Protein AF-A0A9E4E5L2-F1 (afdb_monomer)

Radius of gyration: 19.07 Å; Cα contacts (8 Å, |Δi|>4): 34; chains: 1; bounding box: 37×30×53 Å

Sequence (115 aa):
MALHLVWLLGLSIPFFFFLSYLFERNKPIEWTLASSAGLLYQGWIVTGFCFLVLTSVLRKYKASKLVVFSFLMPVSGVLFSNLFLRDTLTASLLVGTGLVAAGIYLVNLQPEKVK

Solvent-accessible surface area (backbone atoms only — not comparable to full-atom values): 6753 Å² total; per-residue (Å²): 111,69,67,58,50,51,47,54,52,63,55,45,52,61,52,51,51,53,48,44,60,72,74,44,74,86,58,83,85,74,87,40,73,66,54,54,52,49,50,47,44,48,50,51,48,53,51,45,48,46,44,54,50,51,57,55,46,56,75,77,41,63,66,71,63,52,56,61,55,56,64,47,49,64,51,51,49,55,54,46,40,45,72,74,69,63,50,82,81,48,70,66,57,54,52,51,44,50,52,50,53,52,51,50,53,59,61,70,64,56,72,80,78,84,124

Structure (mmCIF, N/CA/C/O backbone):
data_AF-A0A9E4E5L2-F1
#
_entry.id   AF-A0A9E4E5L2-F1
#
loop_
_atom_site.group_PDB
_atom_site.id
_atom_site.type_symbol
_atom_site.label_atom_id
_atom_site.label_alt_id
_atom_site.label_comp_id
_atom_site.label_asym_id
_atom_site.label_entity_id
_atom_site.label_seq_id
_atom_site.pdbx_PDB_ins_code
_atom_site.Cartn_x
_atom_site.Cartn_y
_atom_site.Cartn_z
_atom_site.occupancy
_atom_site.B_iso_or_equiv
_atom_site.auth_seq_id
_atom_site.auth_comp_id
_atom_site.auth_asym_id
_atom_site.auth_atom_id
_atom_site.pdbx_PDB_model_num
ATOM 1 N N . MET A 1 1 ? 11.598 -5.614 15.151 1.00 62.03 1 MET A N 1
ATOM 2 C CA . MET A 1 1 ? 10.925 -5.155 13.912 1.00 62.03 1 MET A CA 1
ATOM 3 C C . MET A 1 1 ? 11.852 -5.194 12.698 1.00 62.03 1 MET A C 1
ATOM 5 O O . MET A 1 1 ? 11.498 -5.862 11.740 1.00 62.03 1 MET A O 1
ATOM 9 N N . ALA A 1 2 ? 13.054 -4.602 12.755 1.00 62.78 2 ALA A N 1
ATOM 10 C CA . ALA A 1 2 ? 14.053 -4.711 11.677 1.00 62.78 2 ALA A CA 1
ATOM 11 C C . ALA A 1 2 ? 14.419 -6.170 11.326 1.00 62.78 2 ALA A C 1
ATOM 13 O O . ALA A 1 2 ? 14.447 -6.526 10.157 1.00 62.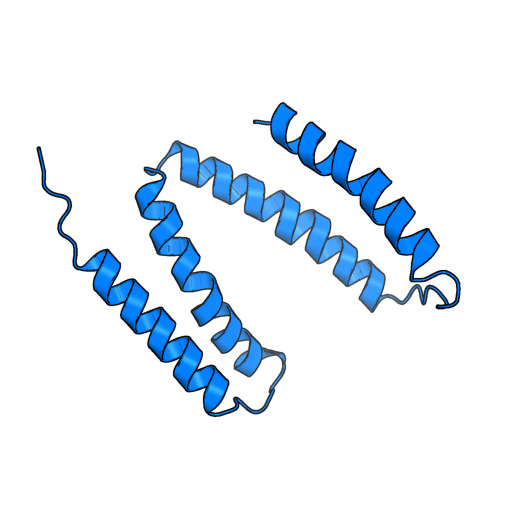78 2 ALA A O 1
ATOM 14 N N . LEU A 1 3 ? 14.573 -7.042 12.331 1.00 73.56 3 LEU A N 1
ATOM 15 C CA . LEU A 1 3 ? 14.887 -8.462 12.119 1.00 73.56 3 LEU A CA 1
ATOM 16 C C . LEU A 1 3 ? 13.804 -9.224 11.327 1.00 73.56 3 LEU A C 1
ATOM 18 O O . LEU A 1 3 ? 14.129 -10.083 10.521 1.00 73.56 3 LEU A O 1
ATOM 22 N N . HIS A 1 4 ? 12.523 -8.881 11.508 1.00 68.94 4 HIS A N 1
ATOM 23 C CA . HIS A 1 4 ? 11.420 -9.497 10.758 1.00 68.94 4 HIS A CA 1
ATOM 24 C C . HIS A 1 4 ? 11.418 -9.069 9.285 1.00 68.94 4 HIS A C 1
ATOM 26 O O . HIS A 1 4 ? 11.145 -9.891 8.418 1.00 68.94 4 HIS A O 1
ATOM 32 N N . LEU A 1 5 ? 11.757 -7.806 8.993 1.00 72.50 5 LEU A N 1
ATOM 33 C CA . LEU A 1 5 ? 11.882 -7.317 7.615 1.00 72.50 5 LEU A CA 1
ATOM 34 C C 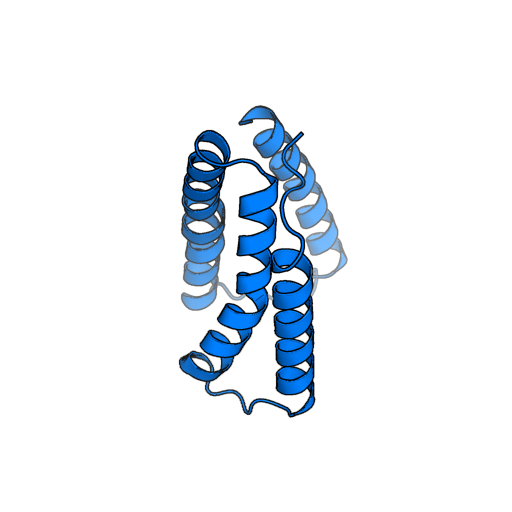. LEU A 1 5 ? 13.069 -7.936 6.899 1.00 72.50 5 LEU A C 1
ATOM 36 O O . LEU A 1 5 ? 12.933 -8.366 5.760 1.00 72.50 5 LEU A O 1
ATOM 40 N N . VAL A 1 6 ? 14.216 -7.990 7.577 1.00 79.19 6 VAL A N 1
ATOM 41 C CA . VAL A 1 6 ? 15.417 -8.636 7.044 1.00 79.19 6 VAL A CA 1
ATOM 42 C C . VAL A 1 6 ? 15.120 -10.098 6.736 1.00 79.19 6 VAL A C 1
ATOM 44 O O . VAL A 1 6 ? 15.553 -10.593 5.702 1.00 79.19 6 VAL A O 1
ATOM 47 N N . TRP A 1 7 ? 14.318 -10.765 7.572 1.00 77.88 7 TRP A N 1
ATOM 48 C CA . TRP A 1 7 ? 13.954 -12.148 7.311 1.00 77.88 7 TRP A CA 1
ATOM 49 C C . TRP A 1 7 ? 12.973 -12.294 6.130 1.00 77.88 7 TRP A C 1
ATOM 51 O O . TRP A 1 7 ? 13.215 -13.063 5.206 1.00 77.88 7 TRP A O 1
ATOM 61 N N . LEU A 1 8 ? 11.905 -11.493 6.086 1.00 80.06 8 LEU A N 1
ATOM 62 C CA . LEU A 1 8 ? 10.945 -11.495 4.973 1.00 80.06 8 LEU A CA 1
ATOM 63 C C . LEU A 1 8 ? 11.608 -11.183 3.626 1.00 80.06 8 LEU A C 1
ATOM 65 O O . LEU A 1 8 ? 11.390 -11.903 2.654 1.00 80.06 8 LEU A O 1
ATOM 69 N N . LEU A 1 9 ? 12.440 -10.142 3.568 1.00 79.44 9 LEU A N 1
ATOM 70 C CA . LEU A 1 9 ? 13.144 -9.736 2.350 1.00 79.44 9 LEU A CA 1
ATOM 71 C C . LEU A 1 9 ? 14.244 -10.738 1.985 1.00 79.44 9 LEU A C 1
ATOM 73 O O . LEU A 1 9 ? 14.364 -11.120 0.824 1.00 79.44 9 LEU A O 1
ATOM 77 N N . GLY A 1 10 ? 15.000 -11.208 2.980 1.00 82.81 10 GLY A N 1
ATOM 78 C CA . GLY A 1 10 ? 16.092 -12.159 2.793 1.00 82.81 10 GLY A CA 1
ATOM 79 C C . GLY A 1 10 ? 15.634 -13.519 2.269 1.00 82.81 10 GLY A C 1
ATOM 80 O O . GLY A 1 10 ? 16.352 -14.123 1.483 1.00 82.81 10 GLY A O 1
ATOM 81 N N . LEU A 1 11 ? 14.436 -13.982 2.646 1.00 84.19 11 LEU A N 1
ATOM 82 C CA . LEU A 1 11 ? 13.851 -15.225 2.127 1.00 84.19 11 LEU A CA 1
ATOM 83 C C . LEU A 1 11 ? 13.148 -15.001 0.777 1.00 84.19 11 LEU A C 1
ATOM 85 O O . LEU A 1 11 ? 13.248 -15.834 -0.123 1.00 84.19 11 LEU A O 1
ATOM 89 N N . SER A 1 12 ? 12.487 -13.853 0.598 1.00 82.19 12 SER A N 1
ATOM 90 C CA . SER A 1 12 ? 11.746 -13.553 -0.633 1.00 82.19 12 SER A CA 1
ATOM 91 C C . SER A 1 12 ? 12.659 -13.358 -1.845 1.00 82.19 12 SER A C 1
ATOM 93 O O . SER A 1 12 ? 12.322 -13.837 -2.920 1.00 82.19 12 SER A O 1
ATOM 95 N N . ILE A 1 13 ? 13.815 -12.699 -1.698 1.00 85.94 13 ILE A N 1
ATOM 96 C CA . ILE A 1 13 ? 14.746 -12.435 -2.814 1.00 85.94 13 ILE A CA 1
ATOM 97 C C . ILE A 1 13 ? 15.223 -13.722 -3.516 1.00 85.94 13 ILE A C 1
ATOM 99 O O . ILE A 1 13 ? 15.034 -13.821 -4.729 1.00 85.94 13 ILE A O 1
ATOM 103 N N . PRO A 1 14 ? 15.804 -14.725 -2.827 1.00 86.38 14 PRO A N 1
ATOM 104 C CA . PRO A 1 14 ? 16.248 -15.954 -3.482 1.00 86.38 14 PRO A CA 1
ATOM 105 C C . PRO A 1 14 ? 15.073 -16.755 -4.049 1.00 86.38 14 PRO A C 1
ATOM 107 O O . PRO A 1 14 ? 15.203 -17.360 -5.112 1.00 86.38 14 PRO A O 1
ATOM 110 N N . PHE A 1 15 ? 13.911 -16.714 -3.391 1.00 87.44 15 PHE A N 1
ATOM 111 C CA . PHE A 1 15 ? 12.710 -17.390 -3.871 1.00 87.44 15 PHE A CA 1
ATOM 112 C C . PHE A 1 15 ? 12.172 -16.767 -5.169 1.00 87.44 15 PHE A C 1
ATOM 114 O O . PHE A 1 15 ? 11.917 -17.483 -6.135 1.00 87.44 15 PHE A O 1
ATOM 121 N N . PHE A 1 16 ? 12.067 -15.436 -5.233 1.00 85.00 16 PHE A N 1
ATOM 122 C CA . PHE A 1 16 ? 11.668 -14.712 -6.443 1.00 85.00 16 PHE A CA 1
ATOM 123 C C . PHE A 1 16 ? 12.697 -14.850 -7.563 1.00 85.00 16 PHE A C 1
ATOM 125 O O . PHE A 1 16 ? 12.308 -15.006 -8.717 1.00 85.00 16 PHE A O 1
ATOM 132 N N . PHE A 1 17 ? 13.993 -14.847 -7.242 1.00 85.00 17 PHE A N 1
ATOM 133 C CA . PHE A 1 17 ? 15.048 -15.070 -8.229 1.00 85.00 17 PHE A CA 1
ATOM 134 C C . PHE A 1 17 ? 14.945 -16.469 -8.851 1.00 85.00 17 PHE A C 1
ATOM 136 O O . PHE A 1 17 ? 15.005 -16.614 -10.071 1.00 85.00 17 PHE A O 1
ATOM 143 N N . PHE A 1 18 ? 14.710 -17.496 -8.030 1.00 88.19 18 PHE A N 1
ATOM 144 C CA . PHE A 1 18 ? 14.510 -18.866 -8.500 1.00 88.19 18 PHE A CA 1
ATOM 145 C C . PHE A 1 18 ? 13.240 -19.014 -9.354 1.00 88.19 18 PHE A C 1
ATOM 147 O O . PHE A 1 18 ? 13.275 -19.637 -10.415 1.00 88.19 18 PHE A O 1
ATOM 154 N N . LEU A 1 19 ? 12.127 -18.400 -8.936 1.00 85.06 19 LEU A N 1
ATOM 155 C CA . LEU A 1 19 ? 10.877 -18.406 -9.703 1.00 85.06 19 LEU A CA 1
ATOM 156 C C . LEU A 1 19 ? 11.000 -17.652 -11.031 1.00 85.06 19 LEU A C 1
ATOM 158 O O . LEU A 1 19 ? 10.537 -18.158 -12.051 1.00 85.06 19 LEU A O 1
ATOM 162 N N . SER A 1 20 ? 11.641 -16.480 -11.040 1.00 83.88 20 SER A N 1
ATOM 163 C CA . SER A 1 20 ? 11.895 -15.715 -12.268 1.00 83.88 20 SER A CA 1
ATOM 164 C C . SER A 1 20 ? 12.784 -16.516 -13.224 1.00 83.88 20 SER A C 1
ATOM 166 O O . SER A 1 20 ? 12.470 -16.624 -14.408 1.00 83.88 20 SER A O 1
ATOM 168 N N . TYR A 1 21 ? 13.806 -17.211 -12.710 1.00 81.75 21 TYR A N 1
ATOM 169 C CA . TYR A 1 21 ? 14.638 -18.106 -13.519 1.00 81.75 21 TYR A CA 1
ATOM 170 C C . TYR A 1 21 ? 13.847 -19.260 -14.169 1.00 81.75 21 TYR A C 1
ATOM 172 O O . TYR A 1 21 ? 14.150 -19.657 -15.295 1.00 81.75 21 TYR A O 1
ATOM 180 N N . LEU A 1 22 ? 12.825 -19.791 -13.489 1.00 85.81 22 LEU A N 1
ATOM 181 C CA . LEU A 1 22 ? 11.955 -20.851 -14.015 1.00 85.81 22 LEU A CA 1
ATOM 182 C C . LEU A 1 22 ? 10.907 -20.340 -15.019 1.00 85.81 22 LEU A C 1
ATOM 184 O O . LEU A 1 22 ? 10.673 -21.001 -16.029 1.00 85.81 22 LEU A O 1
ATOM 188 N N . PHE A 1 23 ? 10.271 -19.192 -14.757 1.00 81.31 23 PHE A N 1
ATOM 189 C CA . PHE A 1 23 ? 9.108 -18.707 -15.520 1.00 81.31 23 PHE A CA 1
ATOM 190 C C . PHE A 1 23 ? 9.434 -17.667 -16.600 1.00 81.31 23 PHE A C 1
ATOM 192 O O . PHE A 1 23 ? 8.736 -17.593 -17.611 1.00 81.31 23 PHE A O 1
ATOM 199 N N . GLU A 1 24 ? 10.465 -16.846 -16.409 1.00 75.50 24 GLU A N 1
ATOM 200 C CA . GLU A 1 24 ? 10.754 -15.682 -17.263 1.00 75.50 24 GLU A CA 1
ATOM 201 C C . GLU A 1 24 ? 11.984 -15.874 -18.152 1.00 75.50 24 GLU A C 1
ATOM 203 O O . GLU A 1 24 ? 12.402 -14.947 -18.839 1.00 75.50 24 GLU A O 1
ATOM 208 N N . ARG A 1 25 ? 12.514 -17.102 -18.229 1.00 67.38 25 ARG A N 1
ATOM 209 C CA . ARG A 1 25 ? 13.732 -17.452 -18.980 1.00 67.38 25 ARG A CA 1
ATOM 210 C C . ARG A 1 25 ? 13.751 -16.997 -20.447 1.00 67.38 25 ARG A C 1
ATOM 212 O O . ARG A 1 25 ? 14.829 -16.795 -20.994 1.00 67.38 25 ARG A O 1
ATOM 219 N N . ASN A 1 26 ? 12.580 -16.832 -21.064 1.00 67.00 26 ASN A N 1
ATOM 220 C CA . ASN A 1 26 ? 12.423 -16.465 -22.476 1.00 67.00 26 ASN A CA 1
ATOM 221 C C . ASN A 1 26 ? 11.865 -15.047 -22.700 1.00 67.00 26 ASN A C 1
ATOM 223 O O . ASN A 1 26 ? 11.554 -14.699 -23.838 1.00 67.00 26 ASN A O 1
ATOM 227 N N . LYS A 1 27 ? 11.694 -14.232 -21.650 1.00 73.31 27 LYS A N 1
ATOM 228 C CA . LYS A 1 27 ? 11.191 -12.858 -21.785 1.00 73.31 27 LYS A CA 1
ATOM 229 C C . LYS A 1 27 ? 12.362 -11.868 -21.757 1.00 73.31 27 LYS A C 1
ATOM 231 O O . LYS A 1 27 ? 13.130 -11.888 -20.796 1.00 73.31 27 LYS A O 1
ATOM 236 N N . PRO A 1 28 ? 12.523 -10.998 -22.769 1.00 70.25 28 PRO A N 1
ATOM 237 C CA . PRO A 1 28 ? 13.541 -9.957 -22.719 1.00 70.25 28 PRO A CA 1
ATOM 238 C C . PRO A 1 28 ? 13.222 -8.972 -21.586 1.00 70.25 28 PRO A C 1
ATOM 240 O O . PRO A 1 28 ? 12.095 -8.490 -21.465 1.00 70.25 28 PRO A O 1
ATOM 243 N N . ILE A 1 29 ? 14.217 -8.684 -20.742 1.00 73.12 29 ILE A N 1
ATOM 244 C CA . ILE A 1 29 ? 14.103 -7.657 -19.702 1.00 73.12 29 ILE A CA 1
ATOM 245 C C . ILE A 1 29 ? 14.257 -6.296 -20.384 1.00 73.12 29 ILE A C 1
ATOM 247 O O . ILE A 1 29 ? 15.364 -5.815 -20.626 1.00 73.12 29 ILE A O 1
ATOM 251 N N . GLU A 1 30 ? 13.122 -5.690 -20.713 1.00 76.38 30 GLU A N 1
ATOM 252 C CA . GLU A 1 30 ? 13.025 -4.339 -21.258 1.00 76.38 30 GLU A CA 1
ATOM 253 C C . GLU A 1 30 ? 13.296 -3.319 -20.138 1.00 76.38 30 GLU A C 1
ATOM 255 O O . GLU A 1 30 ? 12.411 -2.952 -19.352 1.00 76.38 30 GLU A O 1
ATOM 260 N N . TRP A 1 31 ? 14.544 -2.858 -20.043 1.00 74.12 31 TRP A N 1
ATOM 261 C CA . TRP A 1 31 ? 14.949 -1.778 -19.140 1.00 74.12 31 TRP A CA 1
ATOM 262 C C . TRP A 1 31 ? 14.445 -0.428 -19.660 1.00 74.12 31 TRP A C 1
ATOM 264 O O . TRP A 1 31 ? 15.205 0.404 -20.149 1.00 74.12 31 TRP A O 1
ATOM 274 N N . THR A 1 32 ? 13.137 -0.208 -19.569 1.00 85.44 32 THR A N 1
ATOM 275 C CA . THR A 1 32 ? 12.537 1.089 -19.888 1.00 85.44 32 THR A CA 1
ATOM 276 C C . THR A 1 32 ? 12.639 2.033 -18.691 1.00 85.44 32 THR A C 1
ATOM 278 O O . THR A 1 32 ? 12.675 1.605 -17.532 1.00 85.44 32 THR A O 1
ATOM 281 N N . LEU A 1 33 ? 12.639 3.341 -18.962 1.00 86.50 33 LEU A N 1
ATOM 282 C CA . LEU A 1 33 ? 12.581 4.368 -17.916 1.00 86.50 33 LEU A CA 1
ATOM 283 C C . LEU A 1 33 ? 11.326 4.218 -17.037 1.00 86.50 33 LEU A C 1
ATOM 285 O O . LEU A 1 33 ? 11.364 4.497 -15.842 1.00 86.50 33 LEU A O 1
ATOM 289 N N . ALA A 1 34 ? 10.223 3.736 -17.615 1.00 86.12 34 ALA A N 1
ATOM 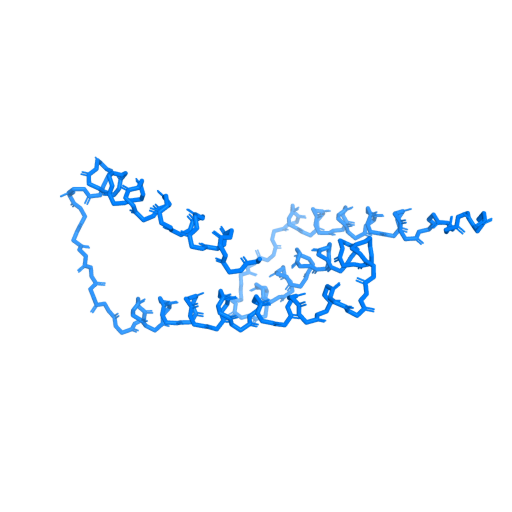290 C CA . ALA A 1 34 ? 8.992 3.460 -16.884 1.00 86.12 34 ALA A CA 1
ATOM 291 C C . ALA A 1 34 ? 9.164 2.290 -15.899 1.00 86.12 34 ALA A C 1
ATOM 293 O O . ALA A 1 34 ? 8.764 2.410 -14.741 1.00 86.12 34 ALA A O 1
ATOM 294 N N . SER A 1 35 ? 9.808 1.192 -16.318 1.00 85.19 35 SER A N 1
ATOM 295 C CA . SER A 1 35 ? 10.081 0.033 -15.455 1.00 85.19 35 SER A CA 1
ATOM 296 C C . SER A 1 35 ? 10.979 0.403 -14.272 1.00 85.19 35 SER A C 1
ATOM 298 O O . SER A 1 35 ? 10.687 0.044 -13.132 1.00 85.19 35 SER A O 1
ATOM 300 N N . SER A 1 36 ? 12.058 1.155 -14.512 1.00 86.50 36 SER A N 1
ATOM 301 C CA . SER A 1 36 ? 12.987 1.567 -13.453 1.00 86.50 36 SER A CA 1
ATOM 302 C C . SER A 1 36 ? 12.359 2.581 -12.492 1.00 86.50 36 SER A C 1
ATOM 304 O O . SER A 1 36 ? 12.486 2.427 -11.276 1.00 86.50 36 SER A O 1
ATOM 306 N N . ALA A 1 37 ? 11.607 3.560 -13.004 1.00 90.00 37 ALA A N 1
ATOM 307 C CA . ALA A 1 37 ? 10.847 4.490 -12.170 1.00 90.00 37 ALA A CA 1
ATOM 308 C C . ALA A 1 37 ? 9.779 3.765 -11.332 1.00 90.00 37 ALA A C 1
ATOM 310 O O . ALA A 1 37 ? 9.627 4.059 -10.146 1.00 90.00 37 ALA A O 1
ATOM 311 N N . GLY A 1 38 ? 9.089 2.777 -11.911 1.00 88.62 38 GLY A N 1
ATOM 312 C CA . GLY A 1 38 ? 8.118 1.940 -11.207 1.00 88.62 38 GLY A CA 1
ATOM 313 C C . GLY A 1 38 ? 8.749 1.121 -10.079 1.00 88.62 38 GLY A C 1
ATOM 314 O O . GLY A 1 38 ? 8.223 1.103 -8.966 1.00 88.62 38 GLY A O 1
ATOM 315 N N . LEU A 1 39 ? 9.914 0.510 -10.322 1.00 89.00 39 LEU A N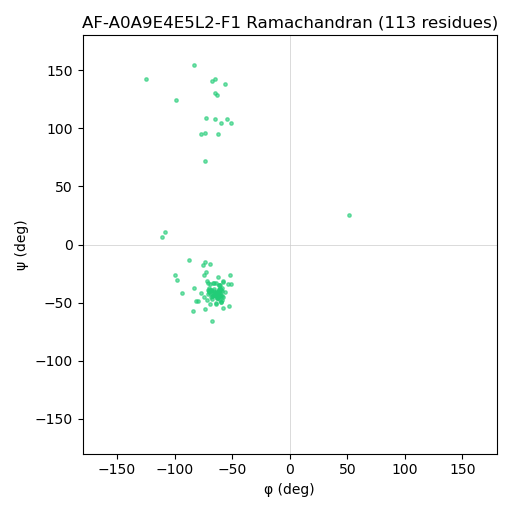 1
ATOM 316 C CA . LEU A 1 39 ? 10.671 -0.217 -9.295 1.00 89.00 39 LEU A CA 1
ATOM 317 C C . LEU A 1 39 ? 11.117 0.703 -8.152 1.00 89.00 39 LEU A C 1
ATOM 319 O O . LEU A 1 39 ? 10.983 0.337 -6.983 1.00 89.00 39 LEU A O 1
ATOM 323 N N . LEU A 1 40 ? 11.598 1.910 -8.467 1.00 90.75 40 LEU A N 1
ATOM 324 C CA . LEU A 1 40 ? 11.974 2.901 -7.455 1.00 90.75 40 LEU A CA 1
ATOM 325 C C . LEU A 1 40 ? 10.766 3.373 -6.641 1.00 90.75 40 LEU A C 1
ATOM 327 O O . LEU A 1 40 ? 10.847 3.444 -5.414 1.00 90.75 40 LEU A O 1
ATOM 331 N N . TYR A 1 41 ? 9.638 3.646 -7.300 1.00 89.44 41 TYR A N 1
ATOM 332 C CA . TYR A 1 41 ? 8.394 4.018 -6.632 1.00 89.44 41 TYR A CA 1
ATOM 333 C C . TYR A 1 41 ? 7.922 2.908 -5.683 1.00 89.44 41 TYR A C 1
ATOM 335 O O . TYR A 1 41 ? 7.685 3.158 -4.500 1.00 89.44 41 TYR A O 1
ATOM 343 N N . GLN A 1 42 ? 7.864 1.663 -6.157 1.00 88.12 42 GLN A N 1
ATOM 344 C CA . GLN A 1 42 ? 7.396 0.526 -5.366 1.00 88.12 42 GLN A CA 1
ATOM 345 C C . GLN A 1 42 ? 8.339 0.191 -4.198 1.00 88.12 42 GLN A C 1
ATOM 347 O O . GLN A 1 42 ? 7.894 -0.073 -3.077 1.00 88.12 42 GLN A O 1
ATOM 352 N N . GLY A 1 43 ? 9.651 0.200 -4.433 1.00 87.88 43 GLY A N 1
ATOM 353 C CA . GLY A 1 43 ? 10.642 -0.128 -3.411 1.00 87.88 43 GLY A CA 1
ATOM 354 C C . GLY A 1 43 ? 10.798 0.982 -2.375 1.00 87.88 43 GLY A C 1
ATOM 355 O O . GLY A 1 43 ? 10.635 0.758 -1.176 1.00 87.88 43 GLY A O 1
ATOM 356 N N . TRP A 1 44 ? 11.093 2.202 -2.819 1.00 87.56 44 TRP A N 1
ATOM 357 C CA . TRP A 1 44 ? 11.462 3.282 -1.907 1.00 87.56 44 TRP A CA 1
ATOM 358 C C . TRP A 1 44 ? 10.245 3.950 -1.268 1.00 87.56 44 TRP A C 1
ATOM 360 O O . TRP A 1 44 ? 10.186 4.126 -0.049 1.00 87.56 44 TRP A O 1
ATOM 370 N N . ILE A 1 45 ? 9.252 4.304 -2.087 1.00 89.38 45 ILE A N 1
ATOM 371 C CA . ILE A 1 45 ? 8.090 5.074 -1.637 1.00 89.38 45 ILE A CA 1
ATOM 372 C C . ILE A 1 45 ? 7.047 4.130 -1.040 1.00 89.38 45 ILE A C 1
ATOM 374 O O . ILE A 1 45 ? 6.689 4.266 0.130 1.00 89.38 45 ILE A O 1
ATOM 378 N N . VAL A 1 46 ? 6.584 3.139 -1.803 1.00 88.81 46 VAL A N 1
ATOM 379 C CA . VAL A 1 46 ? 5.525 2.243 -1.323 1.00 88.81 46 VAL A CA 1
ATOM 380 C C . VAL A 1 46 ? 6.044 1.340 -0.209 1.00 88.81 46 VAL A C 1
ATOM 382 O O . VAL A 1 46 ? 5.445 1.307 0.853 1.00 88.81 46 VAL A O 1
ATOM 385 N N . THR A 1 47 ? 7.167 0.644 -0.376 1.00 85.75 47 THR A N 1
ATOM 386 C CA . THR A 1 47 ? 7.640 -0.283 0.668 1.00 85.75 47 THR A CA 1
ATOM 387 C C . THR A 1 47 ? 8.358 0.452 1.799 1.00 85.75 47 THR A C 1
ATOM 389 O O . THR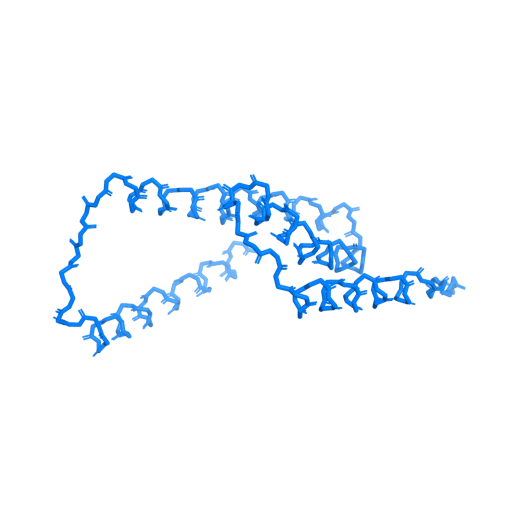 A 1 47 ? 8.027 0.244 2.962 1.00 85.75 47 THR A O 1
ATOM 392 N N . GLY A 1 48 ? 9.306 1.342 1.493 1.00 86.00 48 GLY A N 1
ATOM 393 C CA . GLY A 1 48 ? 10.071 2.075 2.506 1.00 86.00 48 GLY A CA 1
ATOM 394 C C . GLY A 1 48 ? 9.222 3.067 3.307 1.00 86.00 48 GLY A C 1
ATOM 395 O O . GLY A 1 48 ? 9.019 2.895 4.512 1.00 86.00 48 GLY A O 1
ATOM 396 N N . PHE A 1 49 ? 8.710 4.111 2.649 1.00 89.44 49 PHE A N 1
ATOM 397 C CA . PHE A 1 49 ? 7.981 5.184 3.334 1.00 89.44 49 PHE A CA 1
ATOM 398 C C . PHE A 1 49 ? 6.656 4.709 3.945 1.00 89.44 49 PHE A C 1
ATOM 400 O O . PHE A 1 49 ? 6.395 5.015 5.110 1.00 89.44 49 PHE A O 1
ATOM 407 N N . CYS A 1 50 ? 5.845 3.913 3.232 1.00 87.56 50 CYS A N 1
ATOM 408 C CA . CYS A 1 50 ? 4.599 3.391 3.814 1.00 87.56 50 CYS A CA 1
ATOM 409 C C . CYS A 1 50 ? 4.877 2.542 5.056 1.00 87.56 50 CYS A C 1
ATOM 411 O O . CYS A 1 50 ? 4.166 2.670 6.048 1.00 87.56 50 CYS A O 1
ATOM 413 N N . PHE A 1 51 ? 5.938 1.729 5.054 1.00 83.50 51 PHE A N 1
ATOM 414 C CA . PHE A 1 51 ? 6.303 0.950 6.231 1.00 83.50 51 PHE A CA 1
ATOM 415 C C . PHE A 1 51 ? 6.745 1.840 7.401 1.00 83.50 51 PHE A C 1
ATOM 417 O O . PHE A 1 51 ? 6.331 1.612 8.538 1.00 83.50 51 PHE A O 1
ATOM 424 N N . LEU A 1 52 ? 7.533 2.892 7.158 1.00 87.44 52 LEU A N 1
ATOM 425 C CA . LEU A 1 52 ? 7.900 3.860 8.202 1.00 87.44 52 LEU A CA 1
ATOM 426 C C . LEU A 1 52 ? 6.668 4.549 8.804 1.00 87.44 52 LEU A C 1
ATOM 428 O O . LEU A 1 52 ? 6.554 4.664 10.028 1.00 87.44 52 LEU A O 1
ATOM 432 N N . VAL A 1 53 ? 5.716 4.957 7.963 1.00 87.88 53 VAL A N 1
ATOM 433 C CA . VAL A 1 53 ? 4.447 5.539 8.415 1.00 87.88 53 VAL A CA 1
ATOM 434 C C . VAL A 1 53 ? 3.637 4.507 9.193 1.00 87.88 53 VAL A C 1
ATOM 436 O O . VAL A 1 53 ? 3.258 4.769 10.331 1.00 87.88 53 VAL A O 1
ATOM 439 N N . LEU A 1 54 ? 3.432 3.310 8.644 1.00 84.81 54 LEU A N 1
ATOM 440 C CA . LEU A 1 54 ? 2.654 2.241 9.267 1.00 84.81 54 LEU A CA 1
ATOM 441 C C . LEU A 1 54 ? 3.227 1.855 10.630 1.00 84.81 54 LEU A C 1
ATOM 443 O O . LEU A 1 54 ? 2.489 1.755 11.606 1.00 84.81 54 LEU A O 1
ATOM 447 N N . THR A 1 55 ? 4.546 1.696 10.728 1.00 82.62 55 THR A N 1
ATOM 448 C CA . THR A 1 55 ? 5.214 1.403 12.002 1.00 82.62 55 THR A CA 1
ATOM 449 C C . THR A 1 55 ? 5.120 2.554 12.994 1.00 82.62 55 THR A C 1
ATOM 451 O O . THR A 1 55 ? 5.023 2.305 14.194 1.00 82.62 55 THR A O 1
ATOM 454 N N . SER A 1 56 ? 5.109 3.803 12.531 1.00 85.31 56 SER A N 1
ATOM 455 C CA . SER A 1 56 ? 4.894 4.971 13.393 1.00 85.31 56 SER A CA 1
ATOM 456 C C . SER A 1 56 ? 3.455 5.034 13.911 1.00 85.31 56 SER A C 1
ATOM 458 O O . SER A 1 56 ? 3.235 5.323 15.087 1.00 85.31 56 SER A O 1
ATOM 460 N N . VAL A 1 57 ? 2.474 4.709 13.065 1.00 84.38 57 VAL A N 1
ATOM 461 C CA . VAL A 1 57 ? 1.055 4.660 13.442 1.00 84.38 57 VAL A CA 1
ATOM 462 C C . VAL A 1 57 ? 0.785 3.477 14.378 1.00 84.38 57 VAL A C 1
ATOM 464 O O . VAL A 1 57 ? 0.105 3.663 15.382 1.00 84.38 57 VAL A O 1
ATOM 467 N N . LEU A 1 58 ? 1.392 2.307 14.144 1.00 82.94 58 LEU A N 1
ATOM 468 C CA . LEU A 1 58 ? 1.313 1.130 15.029 1.00 82.94 58 LEU A CA 1
ATOM 469 C C . LEU A 1 58 ? 1.811 1.413 16.449 1.00 82.94 58 LEU A C 1
ATOM 471 O O . LEU A 1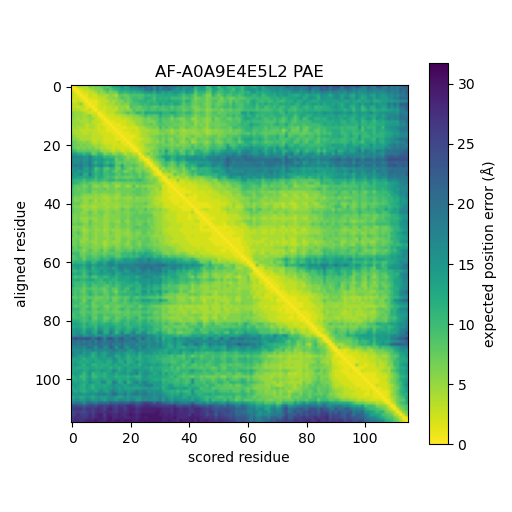 58 ? 1.314 0.820 17.400 1.00 82.94 58 LEU A O 1
ATOM 475 N N . ARG A 1 59 ? 2.784 2.317 16.612 1.00 78.69 59 ARG A N 1
ATOM 476 C CA . ARG A 1 59 ? 3.268 2.721 17.942 1.00 78.69 59 ARG A CA 1
ATOM 477 C C . ARG A 1 59 ? 2.298 3.646 18.677 1.00 78.69 59 ARG A C 1
ATOM 479 O O . ARG A 1 59 ? 2.342 3.693 19.901 1.00 78.69 59 ARG A O 1
ATOM 486 N N . LYS A 1 60 ? 1.464 4.404 17.954 1.00 77.06 60 LYS A N 1
ATOM 487 C CA . LYS A 1 60 ? 0.532 5.392 18.529 1.00 77.06 60 LYS A CA 1
ATOM 488 C C . LYS A 1 60 ? -0.907 4.882 18.656 1.00 77.06 60 LYS A C 1
ATOM 490 O O . LYS A 1 60 ? -1.630 5.360 19.522 1.00 77.06 60 LYS A O 1
ATOM 495 N N . TYR A 1 61 ? -1.328 3.930 17.824 1.00 78.25 61 TYR A N 1
ATOM 496 C CA . TYR A 1 61 ? -2.705 3.438 17.758 1.00 78.25 61 TYR A CA 1
ATOM 497 C C . TYR A 1 61 ? -2.771 1.919 17.937 1.00 78.25 61 TYR A C 1
ATOM 499 O O . TYR A 1 61 ? -1.937 1.183 17.415 1.00 78.25 61 TYR A O 1
ATOM 507 N N . LYS A 1 62 ? -3.808 1.437 18.641 1.00 72.75 62 LYS A N 1
ATOM 508 C CA . LYS A 1 62 ? -4.089 -0.002 18.785 1.00 72.75 62 LYS A CA 1
ATOM 509 C C . LYS A 1 62 ? -4.223 -0.650 17.398 1.00 72.75 62 LYS A C 1
ATOM 511 O O . LYS A 1 62 ? -4.906 -0.102 16.529 1.00 72.75 62 LYS A O 1
ATOM 516 N N . ALA A 1 63 ? -3.654 -1.845 17.220 1.00 72.00 63 ALA A N 1
ATOM 517 C CA . ALA A 1 63 ? -3.673 -2.589 15.954 1.00 72.00 63 ALA A CA 1
ATOM 518 C C . ALA A 1 63 ? -5.086 -2.737 15.347 1.00 72.00 63 ALA A C 1
ATOM 520 O O . ALA A 1 63 ? -5.244 -2.642 14.133 1.00 72.00 63 ALA A O 1
ATOM 521 N N . SER A 1 64 ? -6.130 -2.856 16.177 1.00 71.50 64 SER A N 1
ATOM 522 C CA . SER A 1 64 ? -7.521 -2.943 15.706 1.00 71.50 64 SER A CA 1
ATOM 523 C C . SER A 1 64 ? -7.990 -1.712 14.923 1.00 71.50 64 SER A C 1
ATOM 525 O O . SER A 1 64 ? -8.732 -1.861 13.959 1.00 71.50 64 SER A O 1
ATOM 527 N N . LYS A 1 65 ? -7.546 -0.495 15.274 1.00 69.75 65 LYS A N 1
ATOM 528 C CA . LYS A 1 65 ? -7.912 0.727 14.529 1.00 69.75 65 LYS A CA 1
ATOM 529 C C . LYS A 1 65 ? -7.223 0.794 13.164 1.00 69.75 65 LYS A C 1
ATOM 531 O O . LYS A 1 65 ? -7.789 1.324 12.214 1.00 69.75 65 LYS A O 1
ATOM 536 N N . LEU A 1 66 ? -6.020 0.234 13.064 1.00 74.31 66 LEU A N 1
ATOM 537 C CA . LEU A 1 66 ? -5.253 0.174 11.822 1.00 74.31 66 LEU A CA 1
ATOM 538 C C . LEU A 1 66 ? -5.861 -0.787 10.803 1.00 74.31 66 LEU A C 1
ATOM 540 O O . LEU A 1 66 ? -5.950 -0.438 9.631 1.00 74.31 66 LEU A O 1
ATOM 544 N N . VAL A 1 67 ? -6.343 -1.949 11.253 1.00 73.06 67 VAL A N 1
ATOM 545 C CA . VAL A 1 67 ? -7.044 -2.910 10.385 1.00 73.06 67 VAL A CA 1
ATOM 546 C C . VAL A 1 67 ? -8.306 -2.287 9.784 1.00 73.06 67 VAL A C 1
ATOM 548 O O . VAL A 1 67 ? -8.572 -2.476 8.600 1.00 73.06 67 VAL A O 1
ATOM 551 N N . VAL A 1 68 ? -9.036 -1.467 10.554 1.00 74.94 68 VAL A N 1
ATOM 552 C CA . VAL A 1 68 ? -10.195 -0.724 10.028 1.00 74.94 68 VAL A CA 1
ATOM 553 C C . VAL A 1 68 ? -9.785 0.223 8.890 1.00 74.94 68 VAL A C 1
ATOM 555 O O . VAL A 1 68 ? -10.483 0.329 7.885 1.00 74.94 68 VAL A O 1
ATOM 558 N N . PHE A 1 69 ? -8.617 0.860 9.009 1.00 75.88 69 PHE A N 1
ATOM 559 C CA . PHE A 1 69 ? -8.059 1.742 7.981 1.00 75.88 69 PHE A CA 1
ATOM 560 C C . PHE A 1 69 ? -7.622 0.982 6.720 1.00 75.88 69 PHE A C 1
ATOM 562 O O . PHE A 1 69 ? -7.766 1.496 5.612 1.00 75.88 69 PHE A O 1
ATOM 569 N N . SER A 1 70 ? -7.135 -0.255 6.856 1.00 78.25 70 SER A N 1
ATOM 570 C CA . SER A 1 70 ? -6.781 -1.106 5.712 1.00 78.25 70 SER A CA 1
ATOM 571 C C . SER A 1 70 ? -7.980 -1.433 4.827 1.00 78.25 70 SER A C 1
ATOM 573 O O . SER A 1 70 ? -7.806 -1.590 3.622 1.00 78.25 70 SER A O 1
ATOM 575 N N . PHE A 1 71 ? -9.202 -1.457 5.363 1.00 77.69 71 PHE A N 1
ATOM 576 C CA . PHE A 1 71 ? -10.380 -1.623 4.514 1.00 77.69 71 PHE A CA 1
ATOM 577 C C . PHE A 1 71 ? -10.666 -0.410 3.614 1.00 77.69 71 PHE A C 1
ATOM 579 O O . PHE A 1 71 ? -11.369 -0.547 2.617 1.00 77.69 71 PHE A O 1
ATOM 586 N N . LEU A 1 72 ? -10.093 0.763 3.900 1.00 81.50 72 LEU A N 1
ATOM 587 C CA . LEU A 1 72 ? -10.177 1.911 2.999 1.00 81.50 72 LEU A CA 1
ATOM 588 C C . LEU A 1 72 ? -9.290 1.732 1.753 1.00 81.50 72 LEU A C 1
ATOM 590 O O . LEU A 1 72 ? -9.581 2.331 0.721 1.00 81.50 72 LEU A O 1
ATOM 594 N N . MET A 1 73 ? -8.236 0.902 1.810 1.00 84.75 73 MET A N 1
ATOM 595 C CA . MET A 1 73 ? -7.346 0.651 0.663 1.00 84.75 73 MET A CA 1
ATOM 596 C C . MET A 1 73 ? -8.087 0.220 -0.609 1.00 84.75 73 MET A C 1
ATOM 598 O O . MET A 1 73 ? -7.852 0.856 -1.632 1.00 84.75 73 MET A O 1
ATOM 602 N N . PRO A 1 74 ? -8.956 -0.811 -0.606 1.00 81.88 74 PRO A N 1
ATOM 603 C CA . PRO A 1 74 ? -9.674 -1.225 -1.813 1.00 81.88 74 PRO A CA 1
ATOM 604 C C . PRO A 1 74 ? -10.591 -0.128 -2.367 1.00 81.88 74 PRO A C 1
ATOM 606 O O . PRO A 1 74 ? -10.623 0.073 -3.577 1.00 81.88 74 PRO A O 1
ATOM 609 N N . VAL A 1 75 ? -11.275 0.634 -1.504 1.00 84.56 75 VAL A N 1
ATOM 610 C CA . VAL A 1 75 ? -12.141 1.748 -1.933 1.00 84.56 75 VAL A CA 1
ATOM 611 C C . VAL A 1 75 ? -11.317 2.847 -2.600 1.00 84.56 75 VAL A C 1
ATOM 613 O O . VAL A 1 75 ? -11.616 3.255 -3.721 1.00 84.56 75 VAL A O 1
ATOM 616 N N . SER A 1 76 ? -10.238 3.282 -1.947 1.00 84.81 76 SER A N 1
ATOM 617 C CA . SER A 1 76 ? -9.302 4.257 -2.511 1.00 84.81 76 SER A CA 1
ATOM 618 C C . SER A 1 76 ? -8.649 3.741 -3.793 1.00 84.81 76 SER A C 1
ATOM 620 O O . SER A 1 76 ? -8.490 4.501 -4.7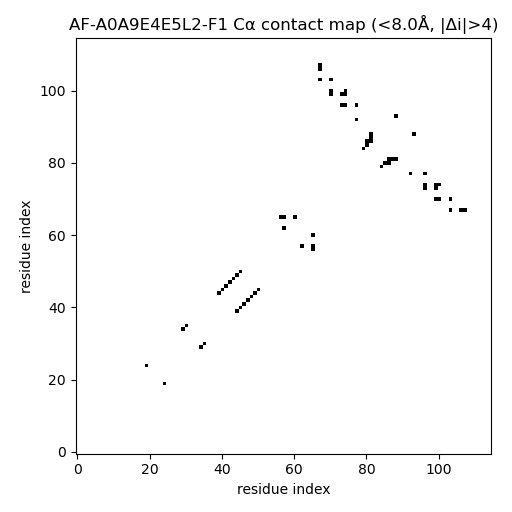39 1.00 84.81 76 SER A O 1
ATOM 622 N N . GLY A 1 77 ? -8.309 2.452 -3.860 1.00 85.88 77 GLY A N 1
ATOM 623 C CA . GLY A 1 77 ? -7.715 1.820 -5.038 1.00 85.88 77 GLY A CA 1
ATOM 624 C C . GLY A 1 77 ? -8.629 1.879 -6.260 1.00 85.88 77 GLY A C 1
ATOM 625 O O . GLY A 1 77 ? -8.178 2.261 -7.335 1.00 85.88 77 GLY A O 1
ATOM 626 N N . VAL A 1 78 ? -9.922 1.589 -6.093 1.00 85.56 78 VAL A N 1
ATOM 627 C CA . VAL A 1 78 ? -10.913 1.703 -7.179 1.00 85.56 78 VAL A CA 1
ATOM 628 C C . VAL A 1 78 ? -11.142 3.163 -7.572 1.00 85.56 78 VAL A C 1
ATOM 630 O O . VAL A 1 78 ? -11.215 3.481 -8.759 1.00 85.56 78 VAL A O 1
ATOM 633 N N . LEU A 1 79 ? -11.178 4.070 -6.593 1.00 85.25 79 LEU A N 1
ATOM 634 C CA . LEU A 1 79 ? -11.333 5.504 -6.839 1.00 85.25 79 LEU A CA 1
ATOM 635 C C . LEU A 1 79 ? -10.154 6.073 -7.648 1.00 85.25 79 LEU A C 1
ATOM 637 O O . LEU A 1 79 ? -10.354 6.785 -8.633 1.00 85.25 79 LEU A O 1
ATOM 641 N N . PHE A 1 80 ? -8.924 5.715 -7.268 1.00 84.50 80 PHE A N 1
ATOM 642 C CA . PHE A 1 80 ? -7.711 6.112 -7.979 1.00 84.50 80 PHE A CA 1
ATOM 643 C C . PHE A 1 80 ? -7.562 5.412 -9.330 1.00 84.50 80 PHE A C 1
ATOM 645 O O . PHE A 1 80 ? -7.070 6.040 -10.262 1.00 84.50 80 PHE A O 1
ATOM 652 N N . SER A 1 81 ? -8.022 4.168 -9.473 1.00 83.38 81 SER A N 1
ATOM 653 C CA . SER A 1 81 ? -8.056 3.469 -10.763 1.00 83.38 81 SER A CA 1
ATOM 654 C C . SER A 1 81 ? -8.926 4.222 -11.776 1.00 83.38 81 SER A C 1
ATOM 656 O O . SER A 1 81 ? -8.449 4.544 -12.862 1.00 83.38 81 SER A O 1
ATOM 658 N N . ASN A 1 82 ? -10.137 4.638 -11.395 1.00 81.75 82 ASN A N 1
ATOM 659 C CA . ASN A 1 82 ? -10.980 5.468 -12.262 1.00 81.75 82 ASN A CA 1
ATOM 660 C C . ASN A 1 82 ? -10.341 6.831 -12.584 1.00 81.75 82 ASN A C 1
ATOM 662 O O . ASN A 1 82 ? -10.436 7.314 -13.710 1.00 81.75 82 ASN A O 1
ATOM 666 N N . LEU A 1 83 ? -9.691 7.463 -11.600 1.00 81.75 83 LEU A N 1
ATOM 667 C CA . LEU A 1 83 ? -9.139 8.811 -11.755 1.00 81.75 83 LEU A CA 1
ATOM 668 C C . LEU A 1 83 ? -7.858 8.850 -12.606 1.00 81.75 83 LEU A C 1
ATOM 670 O O . LEU A 1 83 ? -7.724 9.726 -13.459 1.00 81.75 83 LEU A O 1
ATOM 674 N N . PHE A 1 84 ? -6.918 7.929 -12.373 1.00 80.12 84 PHE A N 1
ATOM 675 C CA . PHE A 1 84 ? -5.598 7.925 -13.015 1.00 80.12 84 PHE A CA 1
ATOM 676 C C . PHE A 1 84 ? -5.539 7.067 -14.278 1.00 80.12 84 PHE A C 1
ATOM 678 O O . PHE A 1 84 ? -4.926 7.492 -15.254 1.00 80.12 84 PHE A O 1
ATOM 685 N N . LEU A 1 85 ? -6.155 5.879 -14.276 1.00 77.00 85 LEU A N 1
ATOM 686 C CA . LEU A 1 85 ? -6.107 4.966 -15.426 1.00 77.00 85 LEU A CA 1
ATOM 687 C C . LEU A 1 85 ? -7.223 5.247 -16.441 1.00 77.00 85 LEU A C 1
ATOM 689 O O . LEU A 1 85 ? -7.134 4.776 -17.569 1.00 77.00 85 LEU A O 1
ATOM 693 N N . ARG A 1 86 ? -8.242 6.049 -16.076 1.00 72.31 86 ARG A N 1
ATOM 694 C CA . ARG A 1 86 ? -9.453 6.298 -16.889 1.00 72.31 86 ARG A CA 1
ATOM 695 C C . ARG A 1 86 ? -10.136 5.006 -17.359 1.00 72.31 86 ARG A C 1
ATOM 697 O O . ARG A 1 86 ? -10.829 5.008 -18.376 1.00 72.31 86 ARG A O 1
ATOM 704 N N . ASP A 1 87 ? -9.940 3.915 -16.626 1.00 71.81 87 ASP A N 1
ATOM 705 C CA . ASP A 1 87 ? -10.540 2.631 -16.956 1.00 71.81 87 ASP A CA 1
ATOM 706 C C . ASP A 1 87 ? -12.056 2.693 -16.784 1.00 71.81 87 ASP A C 1
ATOM 708 O O . ASP A 1 87 ? -12.580 3.286 -15.836 1.00 71.81 87 ASP A O 1
ATOM 712 N N . THR A 1 88 ? -12.776 2.044 -17.698 1.00 69.38 88 THR A N 1
ATOM 713 C CA . THR A 1 88 ? -14.224 1.893 -17.584 1.00 69.38 88 THR A CA 1
ATOM 714 C C . THR A 1 88 ? -14.533 1.033 -16.368 1.00 69.38 88 THR A C 1
ATOM 716 O O . THR A 1 88 ? -14.301 -0.177 -16.378 1.00 69.38 88 THR A O 1
ATOM 719 N N . LEU A 1 89 ? -15.060 1.656 -15.315 1.00 71.50 89 LEU A N 1
ATOM 720 C CA . LEU A 1 89 ? -15.503 0.962 -14.113 1.00 71.50 89 LEU A CA 1
ATOM 721 C C . LEU A 1 89 ? -16.598 -0.053 -14.462 1.00 71.50 89 LEU A C 1
ATOM 723 O O . LEU A 1 89 ? -17.755 0.303 -14.691 1.00 71.50 89 LEU A O 1
ATOM 727 N N . THR A 1 90 ? -16.240 -1.335 -14.485 1.00 79.56 90 THR A N 1
ATOM 728 C CA . THR A 1 90 ? -17.204 -2.416 -14.691 1.00 79.56 90 THR A CA 1
ATOM 729 C C . THR A 1 90 ? -18.181 -2.467 -1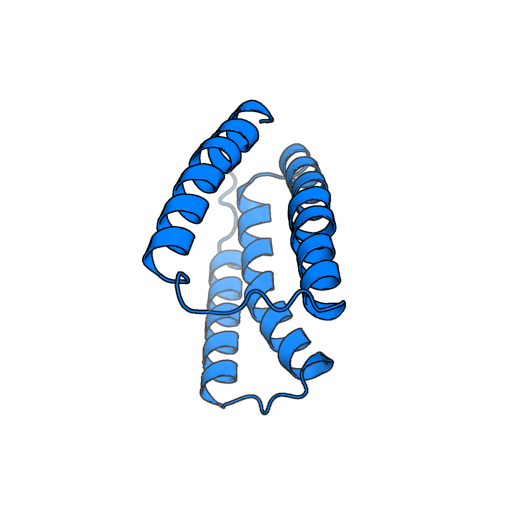3.517 1.00 79.56 90 THR A C 1
ATOM 731 O O . THR A 1 90 ? -17.789 -2.304 -12.359 1.00 79.56 90 THR A O 1
ATOM 734 N N . ALA A 1 91 ? -19.456 -2.757 -13.791 1.00 78.31 91 ALA A N 1
ATOM 735 C CA . ALA A 1 91 ? -20.491 -2.868 -12.759 1.00 78.31 91 ALA A CA 1
ATOM 736 C C . ALA A 1 91 ? -20.109 -3.849 -11.630 1.00 78.31 91 ALA A C 1
ATOM 738 O O . ALA A 1 91 ? -20.405 -3.600 -10.464 1.00 78.31 91 ALA A O 1
ATOM 739 N N . SER A 1 92 ? -19.378 -4.921 -11.949 1.00 80.19 92 SER A N 1
ATOM 740 C CA . SER A 1 92 ? -18.839 -5.872 -10.970 1.00 80.19 92 SER A CA 1
ATOM 741 C C . SER A 1 92 ? -17.863 -5.235 -9.974 1.00 80.19 92 SER A C 1
ATOM 743 O O . SER A 1 92 ? -17.904 -5.563 -8.789 1.00 80.19 92 SER A O 1
ATOM 745 N N . LEU A 1 93 ? -17.022 -4.297 -10.419 1.00 80.94 93 LEU A N 1
ATOM 746 C CA . LEU A 1 93 ? -16.059 -3.601 -9.564 1.00 80.94 93 LEU A CA 1
ATOM 747 C C . LEU A 1 93 ? -16.767 -2.625 -8.618 1.00 80.94 93 LEU A C 1
ATOM 749 O O . LEU A 1 93 ? -16.430 -2.552 -7.436 1.00 80.94 93 LEU A O 1
ATOM 753 N N . LEU A 1 94 ? -17.796 -1.929 -9.109 1.00 82.12 94 LEU A N 1
ATOM 754 C CA . LEU A 1 94 ? -18.647 -1.064 -8.287 1.00 82.12 94 LEU A CA 1
ATOM 755 C C . LEU A 1 94 ? -19.399 -1.861 -7.216 1.00 82.12 94 LEU A C 1
ATOM 757 O O . LEU A 1 94 ? -19.384 -1.474 -6.049 1.00 82.12 94 LEU A O 1
ATOM 761 N N . VAL A 1 95 ? -19.992 -3.000 -7.585 1.00 85.25 95 VAL A N 1
ATOM 762 C CA . VAL A 1 95 ? -20.678 -3.892 -6.635 1.00 85.25 95 VAL A CA 1
ATOM 763 C C . VAL A 1 95 ? -19.698 -4.447 -5.598 1.00 85.25 95 VAL A C 1
ATOM 765 O O . VAL A 1 95 ? -19.992 -4.406 -4.405 1.00 85.25 95 VAL A O 1
ATOM 768 N N . GLY A 1 96 ? -18.512 -4.900 -6.019 1.00 83.12 96 GLY A N 1
ATOM 769 C CA . GLY A 1 96 ? -17.471 -5.378 -5.105 1.00 83.12 96 GLY A CA 1
ATOM 770 C C . GLY A 1 96 ? -17.005 -4.297 -4.126 1.00 83.12 96 GLY A C 1
ATOM 771 O O . GLY A 1 96 ? -16.919 -4.542 -2.924 1.00 83.12 96 GLY A O 1
ATOM 772 N N . THR A 1 97 ? -16.785 -3.075 -4.615 1.00 85.00 97 THR A N 1
ATOM 773 C CA . THR A 1 97 ? -16.399 -1.929 -3.774 1.00 85.00 97 THR A CA 1
ATOM 774 C C . THR A 1 97 ? -17.506 -1.556 -2.790 1.00 85.00 97 THR A C 1
ATOM 776 O O . THR A 1 97 ? -17.227 -1.305 -1.618 1.00 85.00 97 THR A O 1
ATOM 779 N N . GLY A 1 98 ? -18.766 -1.576 -3.236 1.00 85.38 98 GLY A N 1
ATOM 780 C CA . GLY A 1 98 ? -19.931 -1.359 -2.379 1.00 85.38 98 GLY A CA 1
ATOM 781 C C . GLY A 1 98 ? -20.059 -2.415 -1.280 1.00 85.38 98 GLY A C 1
ATOM 782 O O . GLY A 1 98 ? -20.321 -2.072 -0.128 1.00 85.38 98 GLY A O 1
ATOM 783 N N . LEU A 1 99 ? -19.798 -3.687 -1.596 1.00 84.81 99 LEU A N 1
ATOM 784 C CA . LEU A 1 99 ? -19.820 -4.776 -0.618 1.00 84.81 99 LEU A CA 1
ATOM 785 C C . LEU A 1 99 ? -18.712 -4.625 0.433 1.00 84.81 99 LEU A C 1
ATOM 787 O O . LEU A 1 99 ? -18.951 -4.834 1.622 1.00 84.81 99 LEU A O 1
ATOM 791 N N . VAL A 1 100 ? -17.516 -4.200 0.016 1.00 83.19 100 VAL A N 1
ATOM 792 C CA . VAL A 1 100 ? -16.428 -3.874 0.947 1.00 83.19 100 VAL A CA 1
ATOM 793 C C . VAL A 1 100 ? -16.816 -2.695 1.839 1.00 83.19 100 VAL A C 1
ATOM 795 O O . VAL A 1 100 ? -16.665 -2.791 3.055 1.00 83.19 100 VAL A O 1
ATOM 798 N N . ALA A 1 101 ? -17.381 -1.620 1.279 1.00 82.94 101 ALA A N 1
ATOM 799 C CA . ALA A 1 101 ? -17.861 -0.479 2.060 1.00 82.94 101 ALA A 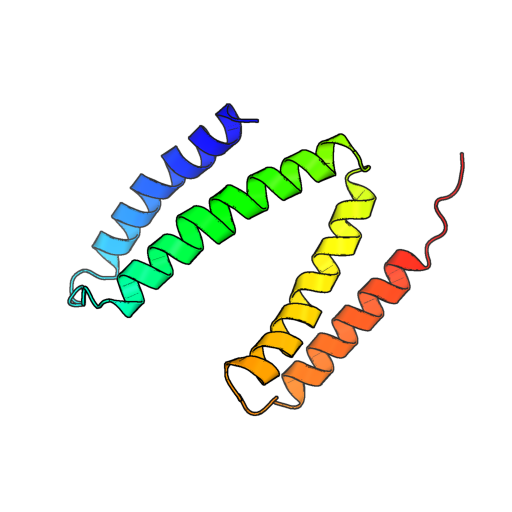CA 1
ATOM 800 C C . ALA A 1 101 ? -18.931 -0.887 3.092 1.00 82.94 101 ALA A C 1
ATOM 802 O O . ALA A 1 101 ? -18.885 -0.439 4.239 1.00 82.94 101 ALA A O 1
ATOM 803 N N . ALA A 1 102 ? -19.842 -1.793 2.725 1.00 84.44 102 ALA A N 1
ATOM 804 C CA . ALA A 1 102 ? -20.828 -2.355 3.644 1.00 84.44 102 ALA A CA 1
ATOM 805 C C . ALA A 1 102 ? -20.172 -3.172 4.774 1.00 84.44 102 ALA A C 1
ATOM 807 O O . ALA A 1 102 ? -20.542 -3.020 5.938 1.00 84.44 102 ALA A O 1
ATOM 808 N N . GLY A 1 103 ? -19.155 -3.983 4.460 1.00 79.62 103 GLY A N 1
ATOM 809 C CA . GLY A 1 103 ? -18.373 -4.717 5.460 1.00 79.62 103 GLY A CA 1
ATOM 810 C C . GLY A 1 103 ? -17.663 -3.795 6.457 1.00 79.62 103 GLY A C 1
ATOM 811 O O . GLY A 1 103 ? -17.701 -4.045 7.661 1.00 79.62 103 GLY A O 1
ATOM 812 N N . ILE A 1 104 ? -17.086 -2.686 5.980 1.00 78.81 104 ILE A N 1
ATOM 813 C CA . ILE A 1 104 ? -16.462 -1.655 6.831 1.00 78.81 104 ILE A CA 1
ATOM 814 C C . ILE A 1 104 ? -17.476 -1.065 7.794 1.00 78.81 104 ILE A C 1
ATOM 816 O O . ILE A 1 104 ? -17.210 -0.960 8.991 1.00 78.81 104 ILE A O 1
ATOM 820 N N . TYR A 1 105 ? -18.631 -0.671 7.261 1.00 79.81 105 TYR A N 1
ATOM 821 C CA . TYR A 1 105 ? -19.696 -0.074 8.048 1.00 79.81 105 TYR A CA 1
ATOM 822 C C . TYR A 1 105 ? -20.155 -1.024 9.161 1.00 79.81 105 TYR A C 1
ATOM 824 O O . TYR A 1 105 ? -20.256 -0.616 10.315 1.00 79.81 105 TYR A O 1
ATOM 832 N N . LEU A 1 106 ? -20.325 -2.311 8.845 1.00 80.19 106 LEU A N 1
ATOM 833 C CA . LEU A 1 106 ? -20.771 -3.335 9.790 1.00 80.19 106 LEU A CA 1
ATOM 834 C C . LEU A 1 106 ? -19.732 -3.635 10.886 1.00 80.19 106 LEU A C 1
ATOM 836 O O . LEU A 1 106 ? -20.099 -3.790 12.050 1.00 80.19 106 LEU A O 1
ATOM 840 N N . VAL A 1 107 ? -18.437 -3.660 10.553 1.00 73.25 107 VAL A N 1
ATOM 841 C CA . VAL A 1 107 ? -17.356 -3.843 11.542 1.00 73.25 107 VAL A CA 1
ATOM 842 C C . VAL A 1 107 ? -17.206 -2.616 12.445 1.00 73.25 107 VAL A C 1
ATOM 844 O O . VAL A 1 107 ? -16.999 -2.757 13.647 1.00 73.25 107 VAL A O 1
ATOM 847 N N . ASN A 1 108 ? -17.340 -1.408 11.892 1.00 73.00 108 ASN A N 1
ATOM 848 C CA . ASN A 1 108 ? -17.223 -0.163 12.658 1.00 73.00 108 ASN A CA 1
ATOM 849 C C . ASN A 1 108 ? -18.470 0.125 13.521 1.00 73.00 108 ASN A C 1
ATOM 851 O O . ASN A 1 108 ? -18.407 0.902 14.468 1.00 73.00 108 ASN A O 1
ATOM 855 N N . LEU A 1 109 ? -19.594 -0.533 13.225 1.00 69.31 109 LEU A N 1
ATOM 856 C CA . LEU A 1 109 ? -20.812 -0.508 14.036 1.00 69.31 109 LEU A CA 1
ATOM 857 C C . LEU A 1 109 ? -20.706 -1.315 15.332 1.00 69.31 109 LEU A C 1
ATOM 859 O O . LEU A 1 109 ? -21.558 -1.136 16.199 1.00 69.31 109 LEU A O 1
ATOM 863 N N . GLN A 1 110 ? -19.708 -2.194 15.491 1.00 60.91 110 GLN A N 1
ATOM 864 C CA . GLN A 1 110 ? -19.515 -2.908 16.750 1.00 60.91 110 GLN A CA 1
ATOM 865 C C . GLN A 1 110 ? -18.966 -1.931 17.799 1.00 60.91 110 GLN A C 1
ATOM 867 O O . GLN A 1 110 ? -17.800 -1.535 17.706 1.00 60.91 110 GLN A O 1
ATOM 872 N N . PRO A 1 111 ? -19.760 -1.535 18.813 1.00 52.06 111 PRO A N 1
ATOM 873 C CA . PRO A 1 111 ? -19.250 -0.708 19.890 1.00 52.06 111 PRO A CA 1
ATOM 874 C C . PRO A 1 111 ? -18.180 -1.531 20.602 1.00 52.06 111 PRO A C 1
ATOM 876 O O . PRO A 1 111 ? -18.428 -2.684 20.967 1.00 52.06 111 PRO A O 1
ATOM 879 N N . GLU A 1 112 ? -16.992 -0.956 20.786 1.00 53.38 112 GLU A N 1
ATOM 880 C CA . GLU A 1 112 ? -15.992 -1.480 21.714 1.00 53.38 112 GLU A CA 1
ATOM 881 C C . GLU A 1 112 ? -16.733 -1.678 23.043 1.00 53.38 112 GLU A C 1
ATOM 883 O O . GLU A 1 112 ? -17.115 -0.703 23.690 1.00 53.38 112 GLU A O 1
ATOM 888 N N . LYS A 1 113 ? -17.059 -2.931 23.399 1.00 44.28 113 LYS A N 1
ATOM 889 C CA . LYS A 1 113 ? -17.590 -3.244 24.725 1.00 44.28 113 LYS A CA 1
ATOM 890 C C . LYS A 1 113 ? -16.485 -2.859 25.695 1.00 44.28 113 LYS A C 1
ATOM 892 O O . LYS A 1 113 ? -15.549 -3.628 25.894 1.00 44.28 113 LYS A O 1
ATOM 897 N N . VAL A 1 114 ? -16.591 -1.642 26.223 1.00 46.50 114 VAL A N 1
ATOM 898 C CA . VAL A 1 114 ? -15.806 -1.139 27.342 1.00 46.50 114 VAL A CA 1
ATOM 899 C C . VAL A 1 114 ? -16.006 -2.146 28.470 1.00 46.50 114 VAL A C 1
ATOM 901 O O . VAL A 1 114 ? -17.112 -2.293 28.990 1.00 46.50 114 VAL A O 1
ATOM 904 N N . LYS A 1 115 ? -14.956 -2.914 28.745 1.00 36.16 115 LYS A N 1
ATOM 905 C CA . LYS A 1 115 ? -14.805 -3.718 29.952 1.00 36.16 115 LYS A CA 1
ATOM 906 C C . LYS A 1 115 ? -13.745 -3.053 30.805 1.00 36.16 115 LYS A C 1
ATOM 908 O O . LYS A 1 115 ? -12.720 -2.645 30.213 1.00 36.16 115 LYS A O 1
#

Foldseek 3Di:
DVVVVCVVCVVVVVVVVVVCVVPVVPPDPPPDPVVVVVCCCCVCVVVPVVVVVVVVVVVVDPPVVVVLVVLVVLVVVLVVCCVPVVDDDDPVSVVVSVVSVVVSVVVVPDPPPDD

Secondary structure (DSSP, 8-state):
-HHHHHHHHHHHHHHHHHHHHHHSTTS-----HHHHHHHHIIIIIIIIIHHHHHHHHHHHS-HHHHHHHHTHHHHHHHHHIIIII-----HHHHHHHHHHHHHHHHHHTS-----

Mean predicted aligned error: 9.75 Å

pLDDT: mean 79.04, std 9.6, range [36.16, 90.75]